Protein AF-A0A6V7KHW7-F1 (afdb_monomer_lite)

Secondary structure (DSSP, 8-state):
--GGGT---HHHHHHHHHHHHHTT-HHHHHHHHHHHHHH--TTTHHHHHHHHHHHH-

Organism: NCBI:txid1563983

Radius of gyration: 10.77 Å; chains: 1; bounding box: 27×15×28 Å

Foldseek 3Di:
DCVVVVPQALVVLLVVLVVCLVVVVNVSNVVSLVSSCVRDDPVCNVVSVVSVVVSVD

InterPro domains:
  IPR011990 Tetratricopeptide-like helical domain superfamily [G3DSA:1.25.40.10] (1-57)
  IPR011990 Tetratricopeptide-like helical domain superfamily [SSF48452] (7-54)
  IPR019734 Tetratricopeptide repeat [PF00515] (10-39)
  IPR019734 Tetratricopeptide repeat [PS50005] (10-43)
  IPR019734 Tetratricopeptide repeat [SM00028] (10-43)
  IPR028796 Tetratricopeptide repeat protein 8 [PTHR44177] (1-57)

Structure (mmCIF, N/CA/C/O backbone):
data_AF-A0A6V7KHW7-F1
#
_entry.id   AF-A0A6V7KHW7-F1
#
loop_
_atom_site.group_PDB
_atom_site.id
_atom_site.type_symbol
_atom_site.label_atom_id
_atom_site.label_alt_id
_atom_site.label_comp_id
_atom_site.label_asym_id
_atom_site.label_entity_id
_atom_site.label_seq_id
_atom_site.pdbx_PDB_ins_code
_atom_site.Cartn_x
_atom_site.Cartn_y
_atom_site.Cartn_z
_atom_site.occupancy
_atom_site.B_iso_or_equiv
_atom_site.auth_seq_id
_atom_site.auth_comp_id
_atom_site.auth_asym_id
_atom_site.auth_atom_id
_atom_site.pdbx_PDB_model_num
ATOM 1 N N . ARG A 1 1 ? -16.894 -2.535 -10.435 1.00 49.28 1 ARG A N 1
ATOM 2 C CA . ARG A 1 1 ? -16.902 -2.555 -11.921 1.00 49.28 1 ARG A CA 1
ATOM 3 C C . ARG A 1 1 ? -15.492 -2.642 -12.522 1.00 49.28 1 ARG A C 1
ATOM 5 O O . ARG A 1 1 ? -15.316 -3.521 -13.342 1.00 49.28 1 ARG A O 1
ATOM 12 N N . LEU A 1 2 ? -14.478 -1.868 -12.099 1.00 50.69 2 LEU A N 1
ATOM 13 C CA . LEU A 1 2 ? -13.096 -1.979 -12.635 1.00 50.69 2 LEU A CA 1
ATOM 14 C C . LEU A 1 2 ? -12.384 -3.310 -12.311 1.00 50.69 2 LEU A C 1
ATOM 16 O O . LEU A 1 2 ? -11.870 -3.953 -13.218 1.00 50.69 2 LEU A O 1
ATOM 20 N N . LEU A 1 3 ? -12.469 -3.795 -11.065 1.00 53.06 3 LEU A N 1
ATOM 21 C CA . LEU A 1 3 ? -11.945 -5.120 -10.671 1.00 53.06 3 LEU A CA 1
ATOM 22 C C . LEU A 1 3 ? -12.576 -6.291 -11.450 1.00 53.06 3 LEU A C 1
ATOM 24 O O . LEU A 1 3 ? -11.945 -7.321 -11.646 1.00 53.06 3 LEU A O 1
ATOM 28 N N . GLN A 1 4 ? -13.820 -6.134 -11.913 1.00 53.81 4 GLN A N 1
ATOM 29 C CA . GLN A 1 4 ? -14.527 -7.139 -12.719 1.00 53.81 4 GLN A CA 1
ATOM 30 C C . GLN A 1 4 ? -14.163 -7.075 -14.211 1.00 53.81 4 GLN A C 1
ATOM 32 O O . GLN A 1 4 ? -14.521 -7.982 -14.952 1.00 53.81 4 GLN A O 1
ATOM 37 N N . MET A 1 5 ? -13.452 -6.028 -14.650 1.00 57.12 5 MET A N 1
ATOM 38 C CA . MET A 1 5 ? -12.962 -5.865 -16.026 1.00 57.12 5 MET A CA 1
ATOM 39 C C . MET A 1 5 ? -11.522 -6.375 -16.204 1.00 57.12 5 MET A C 1
ATOM 41 O O . MET A 1 5 ? -10.915 -6.137 -17.241 1.00 57.12 5 MET A O 1
ATOM 45 N N . GLY A 1 6 ? -10.962 -7.063 -15.201 1.00 58.12 6 GLY A N 1
ATOM 46 C CA . GLY A 1 6 ? -9.617 -7.645 -15.267 1.00 58.12 6 GLY A CA 1
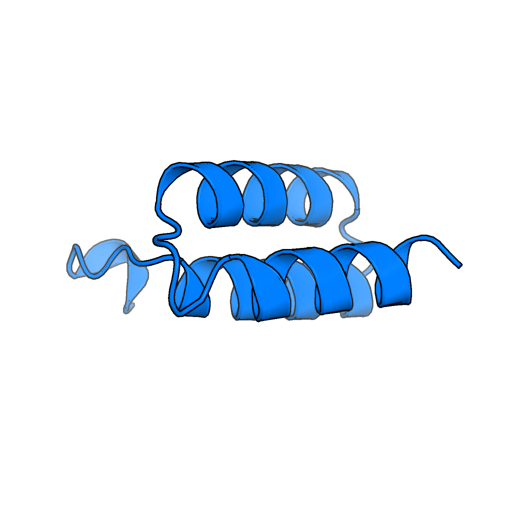ATOM 47 C C . GLY A 1 6 ? -8.473 -6.631 -15.170 1.00 58.12 6 GLY A C 1
ATOM 48 O O . GLY A 1 6 ? -7.314 -7.020 -15.274 1.00 58.12 6 GLY A O 1
ATOM 49 N N . VAL A 1 7 ?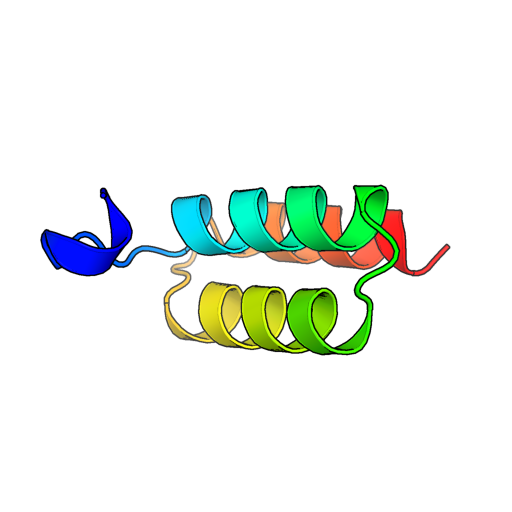 -8.769 -5.345 -14.946 1.00 65.31 7 VAL A N 1
ATOM 50 C CA . VAL A 1 7 ? -7.742 -4.323 -14.710 1.00 65.31 7 VAL A CA 1
ATOM 51 C C . VAL A 1 7 ? -7.245 -4.483 -13.280 1.00 65.31 7 VAL A C 1
ATOM 53 O O . VAL A 1 7 ? -7.935 -4.134 -12.321 1.00 65.31 7 VAL A O 1
ATOM 56 N N . TYR A 1 8 ? -6.064 -5.074 -13.156 1.00 75.00 8 TYR A N 1
ATOM 57 C CA . TYR A 1 8 ? -5.441 -5.430 -11.894 1.00 75.00 8 TYR A CA 1
ATOM 58 C C . TYR A 1 8 ? -3.997 -4.930 -11.915 1.00 75.00 8 TYR A C 1
ATOM 60 O O . TYR A 1 8 ? -3.131 -5.539 -12.537 1.00 75.00 8 TYR A O 1
ATOM 68 N N . ASN A 1 9 ? -3.763 -3.771 -11.303 1.00 84.88 9 ASN A N 1
ATOM 69 C CA . ASN A 1 9 ? -2.449 -3.141 -11.222 1.00 84.88 9 ASN A CA 1
ATOM 70 C C . ASN A 1 9 ? -2.188 -2.619 -9.800 1.00 84.88 9 ASN A C 1
ATOM 72 O O . ASN A 1 9 ? -3.106 -2.524 -8.978 1.00 84.88 9 ASN A O 1
ATOM 76 N N . ALA A 1 10 ? -0.920 -2.321 -9.512 1.00 91.00 10 ALA A N 1
ATOM 77 C CA . ALA A 1 10 ? -0.480 -1.889 -8.189 1.00 91.00 10 ALA A CA 1
ATOM 78 C C . ALA A 1 10 ? -1.196 -0.609 -7.723 1.00 91.00 10 ALA A C 1
ATOM 80 O O . ALA A 1 10 ? -1.691 -0.565 -6.601 1.00 91.00 10 ALA A O 1
ATOM 81 N N . GLU A 1 11 ? -1.344 0.393 -8.596 1.00 90.62 11 GLU A N 1
ATOM 82 C CA . GLU A 1 11 ? -2.026 1.661 -8.286 1.00 90.62 11 GLU A CA 1
ATOM 83 C C . GLU A 1 11 ? -3.489 1.484 -7.865 1.00 90.62 11 GLU A C 1
ATOM 85 O O . GLU A 1 11 ? -3.946 2.101 -6.901 1.00 90.62 11 GLU A O 1
ATOM 90 N N . LEU A 1 12 ? -4.249 0.636 -8.565 1.00 91.19 12 LEU A N 1
ATOM 91 C CA . LEU A 1 12 ? -5.654 0.407 -8.234 1.00 91.19 12 LEU A CA 1
ATOM 92 C C . LEU A 1 12 ? -5.791 -0.203 -6.838 1.00 91.19 12 LEU A C 1
ATOM 94 O O . LEU A 1 12 ? -6.673 0.192 -6.077 1.00 91.19 12 LEU A O 1
ATOM 98 N N . LEU A 1 13 ? -4.925 -1.159 -6.503 1.00 92.69 13 LEU A N 1
ATOM 99 C CA . LEU A 1 13 ? -4.912 -1.799 -5.190 1.00 92.69 13 LEU A CA 1
ATOM 100 C C . LEU A 1 13 ? -4.413 -0.865 -4.092 1.00 92.69 13 LEU A C 1
ATOM 102 O O . LEU A 1 13 ? -4.958 -0.896 -2.994 1.00 92.69 13 LEU A O 1
ATOM 106 N N . ASN A 1 14 ? -3.442 -0.009 -4.403 1.00 93.19 14 ASN A N 1
ATOM 107 C CA . ASN A 1 14 ? -2.955 1.039 -3.515 1.00 93.19 14 ASN A CA 1
ATOM 108 C C . ASN A 1 14 ? -4.104 1.988 -3.117 1.00 93.19 14 ASN A C 1
ATOM 110 O O . ASN A 1 14 ? -4.390 2.188 -1.937 1.00 93.19 14 ASN A O 1
ATOM 114 N N . ASN A 1 15 ? -4.858 2.476 -4.106 1.00 92.62 15 ASN A N 1
ATOM 115 C CA . ASN A 1 15 ? -6.023 3.331 -3.872 1.00 92.62 15 ASN A CA 1
ATOM 116 C C . ASN A 1 15 ? -7.157 2.599 -3.142 1.00 92.62 15 ASN A C 1
ATOM 118 O O . ASN A 1 15 ? -7.795 3.170 -2.258 1.00 92.62 15 ASN A O 1
ATOM 122 N N . LEU A 1 16 ? -7.401 1.327 -3.473 1.00 93.19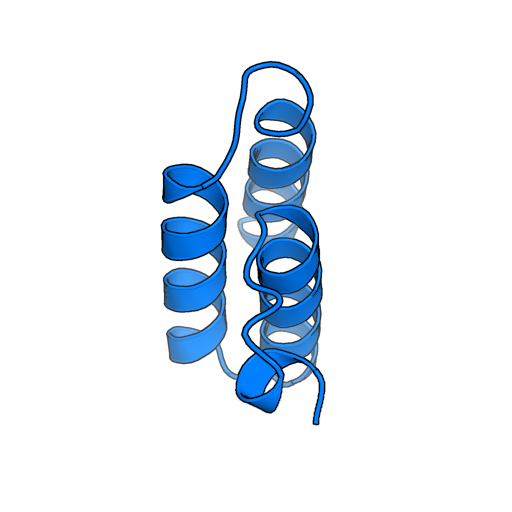 16 LEU A N 1
ATOM 123 C CA . LEU A 1 16 ? -8.390 0.513 -2.769 1.00 93.19 16 LEU A CA 1
ATOM 124 C C . LEU A 1 16 ? -8.009 0.313 -1.296 1.00 93.19 16 LEU A C 1
ATOM 126 O O . LEU A 1 16 ? -8.877 0.427 -0.433 1.00 93.19 16 LEU A O 1
ATOM 130 N N . GLY A 1 17 ? -6.725 0.081 -1.009 1.00 94.62 17 GLY A N 1
ATOM 131 C CA . GLY A 1 17 ? -6.193 -0.015 0.348 1.00 94.62 17 GLY A CA 1
ATOM 132 C C . GLY A 1 17 ? -6.452 1.257 1.153 1.00 94.62 17 GLY A C 1
ATOM 133 O O . GLY A 1 17 ? -6.982 1.179 2.260 1.00 94.62 17 GLY A O 1
ATOM 134 N N . LEU A 1 18 ? -6.194 2.434 0.574 1.00 94.50 18 LEU A N 1
ATOM 135 C CA . LEU A 1 18 ? -6.526 3.718 1.202 1.00 94.50 18 LEU A CA 1
ATOM 136 C C . LEU A 1 18 ? -8.033 3.872 1.455 1.00 94.50 18 LEU A C 1
ATOM 138 O O . LEU A 1 18 ? -8.436 4.274 2.545 1.00 94.50 18 LEU A O 1
ATOM 142 N N . CYS A 1 19 ? -8.885 3.514 0.490 1.00 94.38 19 CYS A N 1
ATOM 143 C CA . CYS A 1 19 ? -10.336 3.541 0.689 1.00 94.38 19 CYS A CA 1
ATOM 144 C C . CYS A 1 19 ? -10.779 2.623 1.840 1.00 94.38 19 CYS A C 1
ATOM 146 O O . CYS A 1 19 ? -11.587 3.039 2.670 1.00 94.38 19 CYS A O 1
ATOM 148 N N . CYS A 1 20 ? -10.245 1.400 1.915 1.00 94.00 20 CYS A N 1
ATOM 149 C CA . CYS A 1 20 ? -10.515 0.468 3.011 1.00 94.00 20 CYS A CA 1
ATOM 150 C C . CYS A 1 20 ? -10.040 1.021 4.360 1.00 94.00 20 CYS A C 1
ATOM 152 O O . CYS A 1 20 ? -10.761 0.904 5.350 1.00 94.00 20 CYS A O 1
ATOM 154 N N . PHE A 1 21 ? -8.882 1.686 4.392 1.00 94.81 21 PHE A N 1
ATOM 155 C CA . PHE A 1 21 ? -8.348 2.316 5.596 1.00 94.81 21 PHE A CA 1
ATOM 156 C C . PHE A 1 21 ? -9.277 3.413 6.120 1.00 94.81 21 PHE A C 1
ATOM 158 O O . PHE A 1 21 ? -9.675 3.375 7.284 1.00 94.81 21 PHE A O 1
ATOM 165 N N . TYR A 1 22 ? -9.704 4.340 5.256 1.00 94.75 22 TYR A N 1
ATOM 166 C CA . TYR A 1 22 ? -10.654 5.391 5.639 1.00 94.75 22 TYR A CA 1
ATOM 167 C C . TYR A 1 22 ? -12.041 4.842 6.004 1.00 94.75 22 TYR A C 1
ATOM 169 O O . TYR A 1 22 ? -12.762 5.462 6.784 1.00 94.75 22 TYR A O 1
ATOM 177 N N . ALA A 1 23 ? -12.402 3.664 5.491 1.00 95.62 23 ALA A N 1
ATOM 178 C CA . ALA A 1 23 ? -13.607 2.934 5.874 1.00 95.62 23 ALA A CA 1
ATOM 179 C C . ALA A 1 23 ? -13.443 2.080 7.150 1.00 95.62 23 ALA A C 1
ATOM 181 O O . ALA A 1 23 ? -14.378 1.365 7.507 1.00 95.62 23 ALA A O 1
ATOM 182 N N . GLN A 1 24 ? -12.288 2.137 7.828 1.00 94.25 24 GLN A N 1
ATOM 183 C CA . GLN A 1 24 ? -11.950 1.354 9.030 1.00 94.25 24 GLN A CA 1
ATOM 184 C C . GLN A 1 24 ? -11.961 -0.174 8.814 1.00 94.25 24 GLN A C 1
ATOM 186 O O . GLN A 1 24 ? -12.066 -0.951 9.760 1.00 94.25 24 GLN A O 1
ATOM 191 N N . GLN A 1 25 ? -11.830 -0.630 7.566 1.00 94.94 25 GLN A N 1
ATOM 192 C CA . GLN A 1 25 ? -11.785 -2.049 7.197 1.00 94.94 25 GLN A CA 1
ATOM 193 C C . GLN A 1 25 ? -10.335 -2.538 7.113 1.00 94.94 25 GLN A C 1
ATOM 195 O O . GLN A 1 25 ? -9.830 -2.853 6.034 1.00 94.94 25 GLN A O 1
ATOM 200 N N . TYR A 1 26 ? -9.652 -2.584 8.255 1.00 92.06 26 TYR A N 1
ATOM 201 C CA . TYR A 1 26 ? -8.202 -2.806 8.312 1.00 92.06 26 TYR A CA 1
ATOM 202 C C . TYR A 1 26 ? -7.743 -4.158 7.748 1.00 92.06 26 TYR A C 1
ATOM 204 O O . TYR A 1 26 ? -6.708 -4.212 7.083 1.00 92.06 26 TYR A O 1
ATOM 212 N N . ASP A 1 27 ? -8.536 -5.219 7.911 1.00 90.75 27 ASP A N 1
ATOM 213 C CA . ASP A 1 27 ? -8.231 -6.535 7.330 1.00 90.75 27 ASP A CA 1
ATOM 214 C C . ASP A 1 27 ? -8.132 -6.468 5.796 1.00 90.75 27 ASP A C 1
ATOM 216 O O . ASP A 1 27 ? -7.240 -7.050 5.173 1.00 90.75 27 ASP A O 1
ATOM 220 N N . HIS A 1 28 ? -9.030 -5.701 5.169 1.00 90.75 28 HIS A N 1
ATOM 221 C CA . HIS A 1 28 ? -9.022 -5.490 3.724 1.00 90.75 28 HIS A CA 1
ATOM 222 C C . HIS A 1 28 ? -7.929 -4.518 3.285 1.00 90.75 28 HIS A C 1
ATOM 224 O O . HIS A 1 28 ? -7.340 -4.725 2.225 1.00 90.75 28 HIS A O 1
ATOM 230 N N . THR A 1 29 ? -7.617 -3.510 4.100 1.00 93.50 29 THR A N 1
ATOM 231 C CA . THR A 1 29 ? -6.508 -2.580 3.868 1.00 93.50 29 THR A CA 1
ATOM 232 C C . THR A 1 29 ? -5.194 -3.332 3.685 1.00 93.50 29 THR A C 1
ATOM 234 O O . THR A 1 29 ? -4.559 -3.197 2.640 1.00 93.50 29 THR A O 1
ATOM 237 N N . ILE A 1 30 ? -4.825 -4.175 4.655 1.00 92.06 30 ILE A N 1
ATOM 238 C CA . ILE A 1 30 ? -3.560 -4.925 4.632 1.00 92.06 30 ILE A CA 1
ATOM 239 C C . ILE A 1 30 ? -3.495 -5.817 3.389 1.00 92.06 30 ILE A C 1
ATOM 241 O O . ILE A 1 30 ? -2.540 -5.733 2.619 1.00 92.06 30 ILE A O 1
ATOM 245 N N . SER A 1 31 ? -4.559 -6.583 3.123 1.00 94.00 31 SER A N 1
ATOM 246 C CA . SER A 1 31 ? -4.616 -7.459 1.948 1.00 94.00 31 SER A CA 1
ATOM 247 C C . SER A 1 31 ? -4.482 -6.692 0.624 1.00 94.00 31 SER A C 1
ATOM 249 O O . SER A 1 31 ? -3.850 -7.180 -0.315 1.00 94.00 31 SER A O 1
ATOM 251 N N . CYS A 1 32 ? -5.047 -5.485 0.518 1.00 93.94 32 CYS A N 1
ATOM 252 C CA . CYS A 1 32 ? -4.909 -4.661 -0.683 1.00 93.94 32 CYS A CA 1
ATOM 253 C C . CYS A 1 32 ? -3.467 -4.189 -0.887 1.00 93.94 32 CYS A C 1
ATOM 255 O O . CYS A 1 32 ? -2.963 -4.279 -2.004 1.00 93.94 32 CYS A O 1
ATOM 257 N N . PHE A 1 33 ? -2.789 -3.747 0.173 1.00 94.25 33 PHE A N 1
ATOM 258 C CA . PHE A 1 33 ? -1.401 -3.292 0.091 1.00 94.25 33 PHE A CA 1
ATOM 259 C C . PHE A 1 33 ? -0.413 -4.427 -0.200 1.00 94.25 33 PHE A C 1
ATOM 261 O O . PHE A 1 33 ? 0.464 -4.255 -1.043 1.00 94.25 33 PHE A O 1
ATOM 268 N N . GLU A 1 34 ? -0.586 -5.610 0.394 1.00 94.31 34 GLU A N 1
ATOM 269 C CA . GLU A 1 34 ? 0.231 -6.793 0.068 1.00 94.31 34 GLU A CA 1
ATOM 270 C C . GLU A 1 34 ? 0.115 -7.169 -1.413 1.00 94.31 34 GLU A C 1
ATOM 272 O O . GLU A 1 34 ? 1.103 -7.459 -2.092 1.00 94.31 34 GLU A O 1
ATOM 277 N N . ARG A 1 35 ? -1.110 -7.121 -1.941 1.00 93.94 35 ARG A N 1
ATOM 278 C CA . ARG A 1 35 ? -1.383 -7.380 -3.355 1.00 93.94 35 ARG A CA 1
ATOM 279 C C . ARG A 1 35 ? -0.876 -6.254 -4.261 1.00 93.94 35 ARG A C 1
ATOM 281 O O . ARG A 1 35 ? -0.501 -6.526 -5.395 1.00 93.94 35 ARG A O 1
ATOM 288 N N . ALA A 1 36 ? -0.874 -5.005 -3.794 1.00 94.50 36 ALA A N 1
ATOM 289 C CA . ALA A 1 36 ? -0.295 -3.882 -4.527 1.00 94.50 36 ALA A CA 1
ATOM 290 C C . ALA A 1 36 ? 1.224 -4.050 -4.656 1.00 94.50 36 ALA A C 1
ATOM 292 O O . ALA A 1 36 ? 1.757 -3.911 -5.753 1.00 94.50 36 ALA A O 1
ATOM 293 N N . LEU A 1 37 ? 1.897 -4.434 -3.565 1.00 94.31 37 LEU A N 1
ATOM 294 C CA . LEU A 1 37 ? 3.332 -4.717 -3.550 1.00 94.31 37 LEU A CA 1
ATOM 295 C C . LEU A 1 37 ? 3.699 -5.870 -4.492 1.00 94.31 37 LEU A C 1
ATOM 297 O O . LEU A 1 37 ? 4.678 -5.765 -5.225 1.00 94.31 37 LEU A O 1
ATOM 301 N N . SER A 1 38 ? 2.902 -6.942 -4.544 1.00 94.19 38 SER A N 1
ATOM 302 C CA . SER A 1 38 ? 3.200 -8.082 -5.427 1.00 94.19 38 SER A CA 1
ATOM 303 C C . SER A 1 38 ? 3.074 -7.773 -6.923 1.00 94.19 38 SER A C 1
ATOM 305 O O . SER A 1 38 ? 3.680 -8.465 -7.739 1.00 94.19 38 SER A O 1
ATOM 307 N N . LEU A 1 39 ? 2.307 -6.743 -7.288 1.00 92.19 39 LEU A N 1
ATOM 308 C CA . LEU A 1 39 ? 2.171 -6.263 -8.667 1.00 92.19 39 LEU A CA 1
ATOM 309 C C . LEU A 1 39 ? 3.056 -5.059 -8.983 1.00 92.19 39 LEU A C 1
ATOM 311 O O . LEU A 1 39 ? 3.083 -4.617 -10.133 1.00 92.19 39 LEU A O 1
ATOM 315 N N . SER A 1 40 ? 3.689 -4.477 -7.967 1.00 93.38 40 SER A N 1
ATOM 316 C CA . SER A 1 40 ? 4.487 -3.273 -8.137 1.00 93.38 40 SER A CA 1
ATOM 317 C C . SER A 1 40 ? 5.783 -3.562 -8.896 1.00 93.38 40 SER A C 1
ATOM 319 O O . SER A 1 40 ? 6.339 -4.658 -8.832 1.00 93.38 40 SER A O 1
ATOM 321 N N . ASN A 1 41 ? 6.240 -2.566 -9.645 1.00 92.19 41 ASN A N 1
ATOM 322 C CA . ASN A 1 41 ? 7.536 -2.518 -10.307 1.00 92.19 41 ASN A CA 1
ATOM 323 C C . ASN A 1 41 ? 8.368 -1.375 -9.696 1.00 92.19 41 ASN A C 1
ATOM 325 O O . ASN A 1 41 ? 7.879 -0.625 -8.849 1.00 92.19 41 ASN A O 1
ATOM 329 N N . ASP A 1 42 ? 9.614 -1.215 -10.139 1.00 92.00 42 ASP A N 1
ATOM 330 C CA . ASP A 1 42 ? 10.537 -0.210 -9.586 1.00 92.00 42 ASP A CA 1
ATOM 331 C C . ASP A 1 42 ? 10.007 1.235 -9.668 1.00 92.00 42 ASP A C 1
ATOM 333 O O . ASP A 1 42 ? 10.428 2.090 -8.891 1.00 92.00 42 ASP A O 1
ATOM 337 N N . GLU A 1 43 ? 9.062 1.512 -10.570 1.00 90.06 43 GLU A N 1
ATOM 338 C CA . GLU A 1 43 ? 8.475 2.842 -10.755 1.00 90.06 43 GLU A CA 1
ATOM 33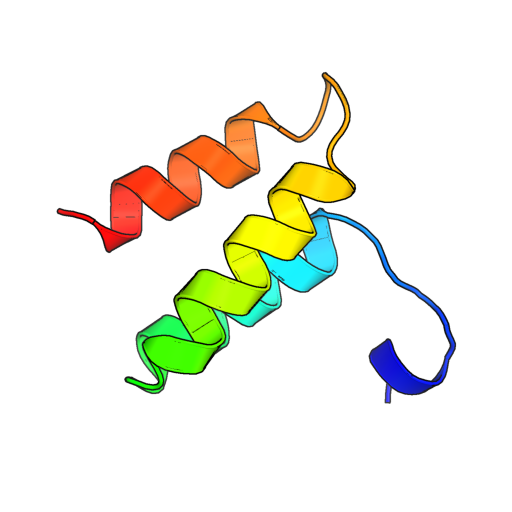9 C C . GLU A 1 43 ? 7.417 3.175 -9.694 1.00 90.06 43 GLU A C 1
ATOM 341 O O . GLU A 1 43 ? 7.351 4.316 -9.244 1.00 90.06 43 GLU A O 1
ATOM 346 N N . ASN A 1 44 ? 6.605 2.200 -9.268 1.00 90.50 44 ASN A N 1
ATOM 347 C CA . ASN A 1 44 ? 5.450 2.437 -8.387 1.00 90.50 44 ASN A CA 1
ATOM 348 C C . ASN A 1 44 ? 5.578 1.811 -6.987 1.00 90.50 44 ASN A C 1
ATOM 350 O O . ASN A 1 44 ? 4.813 2.157 -6.085 1.00 90.50 44 ASN A O 1
ATOM 354 N N . ILE A 1 45 ? 6.568 0.943 -6.750 1.00 94.19 45 ILE A N 1
ATOM 355 C CA . ILE A 1 45 ? 6.799 0.320 -5.437 1.00 94.19 45 ILE A CA 1
ATOM 356 C C . ILE A 1 45 ? 7.055 1.358 -4.334 1.00 94.19 45 ILE A C 1
ATOM 358 O O . ILE A 1 45 ? 6.600 1.188 -3.201 1.00 94.19 45 ILE A O 1
ATOM 362 N N . ALA A 1 46 ? 7.729 2.465 -4.664 1.00 94.75 46 ALA A N 1
ATOM 363 C CA . ALA A 1 46 ? 8.016 3.547 -3.725 1.00 94.75 46 ALA A CA 1
ATOM 364 C C . ALA A 1 46 ? 6.735 4.226 -3.208 1.00 94.75 46 ALA A C 1
ATOM 366 O O . ALA A 1 46 ? 6.616 4.489 -2.010 1.00 94.75 46 ALA A O 1
ATOM 367 N N . GLU A 1 47 ? 5.756 4.462 -4.083 1.00 93.69 47 GLU A N 1
ATOM 368 C CA . GLU A 1 47 ? 4.471 5.065 -3.709 1.00 93.69 47 GLU A CA 1
ATOM 369 C C . GLU A 1 47 ? 3.636 4.132 -2.829 1.00 93.69 47 GLU A C 1
ATOM 371 O O . GLU A 1 47 ? 2.999 4.576 -1.872 1.00 93.69 47 GLU A O 1
ATOM 376 N N . VAL A 1 48 ? 3.667 2.824 -3.109 1.00 95.00 48 VAL A N 1
ATOM 377 C CA . VAL A 1 48 ? 2.975 1.827 -2.282 1.00 95.00 48 VAL A CA 1
ATOM 378 C C . VAL A 1 48 ? 3.555 1.819 -0.863 1.00 95.00 48 VAL A C 1
ATOM 380 O O . VAL A 1 48 ? 2.802 1.894 0.108 1.00 95.00 48 VAL A O 1
ATOM 383 N N . TRP A 1 49 ? 4.884 1.809 -0.717 1.00 95.31 49 TRP A N 1
ATOM 384 C CA . TRP A 1 49 ? 5.536 1.876 0.598 1.00 95.31 49 TRP A CA 1
ATOM 385 C C . TRP A 1 49 ? 5.290 3.191 1.335 1.00 95.31 49 TRP A C 1
ATOM 387 O O . TRP A 1 49 ? 5.121 3.181 2.558 1.00 95.31 49 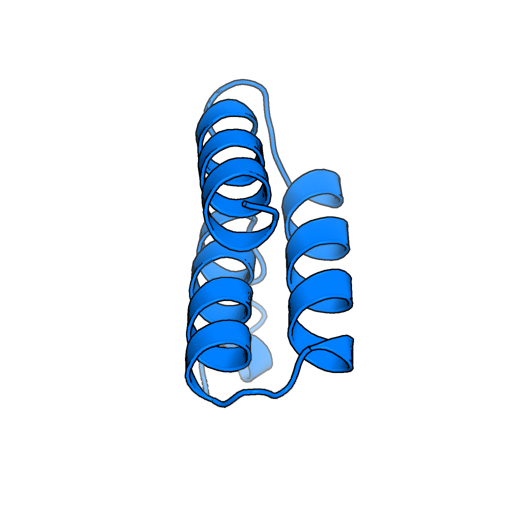TRP A O 1
ATOM 397 N N . TYR A 1 50 ? 5.240 4.311 0.613 1.00 94.75 50 TYR A N 1
ATOM 398 C CA . TYR A 1 50 ? 4.896 5.609 1.189 1.00 94.75 50 TYR A CA 1
ATOM 399 C C . TYR A 1 50 ? 3.502 5.575 1.830 1.00 94.75 50 TYR A C 1
ATOM 401 O O . TYR A 1 50 ? 3.345 5.946 2.994 1.00 94.75 50 TYR A O 1
ATOM 409 N N . ASN A 1 51 ? 2.508 5.039 1.117 1.00 93.81 51 ASN A N 1
ATOM 410 C CA . ASN A 1 51 ? 1.141 4.937 1.624 1.00 93.81 51 ASN A CA 1
ATOM 411 C C . ASN A 1 51 ? 1.009 3.949 2.790 1.00 93.81 51 ASN A C 1
ATOM 413 O O . ASN A 1 51 ? 0.302 4.254 3.749 1.00 93.81 51 ASN A O 1
ATOM 417 N N . ILE A 1 52 ? 1.716 2.811 2.756 1.00 93.94 52 ILE A N 1
ATOM 418 C CA . ILE A 1 52 ? 1.769 1.866 3.889 1.00 93.94 52 ILE A CA 1
ATOM 419 C C . ILE A 1 52 ? 2.361 2.544 5.130 1.00 93.94 52 ILE A C 1
ATOM 421 O O . ILE A 1 52 ? 1.845 2.392 6.233 1.00 93.94 52 ILE A O 1
ATOM 425 N N . SER A 1 53 ? 3.427 3.324 4.956 1.00 93.56 53 SER A N 1
ATOM 426 C CA . SER A 1 53 ? 4.055 4.052 6.061 1.00 93.56 53 SER A CA 1
ATOM 427 C C . SER A 1 53 ? 3.115 5.113 6.638 1.00 93.56 53 SER A C 1
ATOM 429 O O . SER A 1 53 ? 3.036 5.262 7.851 1.00 93.56 53 SER A O 1
ATOM 431 N N . HIS A 1 54 ? 2.365 5.812 5.781 1.00 90.94 54 HIS A N 1
ATOM 432 C CA . HIS A 1 54 ? 1.395 6.828 6.189 1.00 90.94 54 HIS A CA 1
ATOM 433 C C . HIS A 1 54 ? 0.237 6.261 7.028 1.00 90.94 54 HIS A C 1
ATOM 435 O O . HIS A 1 54 ? -0.222 6.933 7.944 1.00 90.94 54 HIS A O 1
ATOM 441 N N . ILE A 1 55 ? -0.243 5.046 6.740 1.00 90.00 55 ILE A N 1
ATOM 442 C CA . ILE A 1 55 ? -1.336 4.415 7.509 1.00 90.00 55 ILE A CA 1
ATOM 443 C C . ILE A 1 55 ? -0.868 3.706 8.790 1.00 90.00 55 ILE A C 1
ATOM 445 O O . ILE A 1 55 ? -1.703 3.365 9.625 1.00 90.00 55 ILE A O 1
ATOM 449 N N . ALA A 1 56 ? 0.430 3.404 8.908 1.00 82.31 56 ALA A N 1
ATOM 450 C CA . ALA A 1 56 ? 1.004 2.652 10.027 1.00 82.31 56 ALA A CA 1
ATOM 451 C C . ALA A 1 56 ? 1.454 3.542 11.204 1.00 82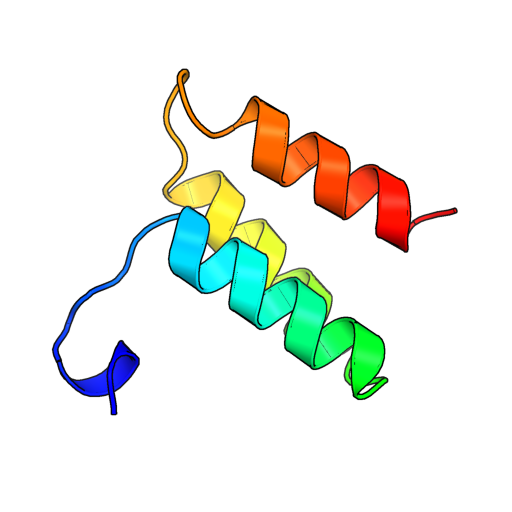.31 56 ALA A C 1
ATOM 453 O O . ALA A 1 56 ? 1.815 3.009 12.256 1.00 82.31 56 ALA A O 1
ATOM 454 N N . ILE A 1 57 ? 1.453 4.866 11.017 1.00 68.12 57 ILE A N 1
ATOM 455 C CA . ILE A 1 57 ? 1.729 5.898 12.032 1.00 68.12 57 ILE A CA 1
ATOM 456 C C . ILE A 1 57 ? 0.404 6.400 12.608 1.00 68.12 57 ILE A C 1
ATOM 458 O O . ILE A 1 57 ? 0.338 6.552 13.848 1.00 68.12 57 ILE A O 1
#

Sequence (57 aa):
RLLQMGVYNAELLNNLGLCCFYAQQYDHTISCFERALSLSNDENIAEVWYNISHIAI

pLDDT: mean 87.49, std 12.98, range [49.28, 95.62]